Protein AF-A0A7T6XEC9-F1 (afdb_monomer)

Foldseek 3Di:
DDDDFQFAPCLVVLLVVLLVLLCVLAVDDPVVSVVLSVVRLSRVLRRVCVPDDNLVSNLSSLVVSLVVVVVCCCVVRDCVPPVPVVVVVVVLLVCLLVVNHDADDSHVDVSSNSSNVSSVSVVVVVVVVVVVVVVVVVVVPPDDDDD

pLDDT: mean 88.58, std 16.77, range [40.12, 98.12]

Organism: Penicillium digitatum (NCBI:txid36651)

Structure (mmCIF, N/CA/C/O backbone):
data_AF-A0A7T6XEC9-F1
#
_entry.id   AF-A0A7T6XEC9-F1
#
loop_
_atom_site.group_PDB
_atom_site.id
_atom_site.type_symbol
_atom_site.label_atom_id
_atom_site.label_alt_id
_atom_site.label_comp_id
_atom_site.label_asym_id
_atom_site.label_entity_id
_atom_site.label_seq_id
_atom_site.pdbx_PDB_ins_code
_atom_site.Cartn_x
_atom_site.Cartn_y
_atom_site.Cartn_z
_atom_site.occupancy
_atom_site.B_iso_or_equiv
_atom_site.auth_seq_id
_atom_site.auth_comp_id
_atom_site.auth_asym_id
_atom_site.auth_atom_id
_atom_site.pdbx_PDB_model_num
ATOM 1 N N . MET A 1 1 ? -30.497 -12.499 5.098 1.00 53.25 1 MET A N 1
ATOM 2 C CA . MET A 1 1 ? -30.251 -11.061 5.338 1.00 53.25 1 MET A CA 1
ATOM 3 C C . MET A 1 1 ? -28.774 -10.911 5.642 1.00 53.25 1 MET A C 1
ATOM 5 O O . MET A 1 1 ? -28.266 -11.748 6.379 1.00 53.25 1 MET A O 1
ATOM 9 N N . ALA A 1 2 ? -28.084 -9.954 5.021 1.00 72.12 2 ALA A N 1
ATOM 10 C CA . ALA A 1 2 ? -26.682 -9.697 5.342 1.00 72.12 2 ALA A CA 1
ATOM 11 C C . ALA A 1 2 ? -26.588 -9.138 6.769 1.00 72.12 2 ALA A C 1
ATOM 13 O O . ALA A 1 2 ? -27.457 -8.375 7.187 1.00 72.12 2 ALA A O 1
ATOM 14 N N . VAL A 1 3 ? -25.580 -9.571 7.522 1.00 84.19 3 VAL A N 1
ATOM 15 C CA . VAL A 1 3 ? -25.282 -9.020 8.849 1.00 84.19 3 VAL A CA 1
ATOM 16 C C . VAL A 1 3 ? -24.680 -7.630 8.650 1.00 84.19 3 VAL A C 1
ATOM 18 O O . VAL A 1 3 ? -23.844 -7.463 7.762 1.00 84.19 3 VAL A O 1
ATOM 21 N N . GLU A 1 4 ? -25.108 -6.642 9.440 1.00 87.12 4 GLU A N 1
ATOM 22 C CA . GLU A 1 4 ? -24.496 -5.310 9.396 1.00 87.12 4 GLU A CA 1
ATOM 23 C C . GLU A 1 4 ? -23.013 -5.400 9.784 1.00 87.12 4 GLU A C 1
ATOM 25 O O . GLU A 1 4 ? -22.680 -6.034 10.793 1.00 87.12 4 GLU A O 1
ATOM 30 N N . PRO A 1 5 ? -22.107 -4.801 8.994 1.00 86.75 5 PRO A N 1
ATOM 31 C CA . PRO A 1 5 ? -20.691 -4.865 9.289 1.00 86.75 5 PRO A CA 1
ATOM 32 C C . PRO A 1 5 ? -20.374 -4.033 10.532 1.00 86.75 5 PRO A C 1
ATOM 34 O O . PRO A 1 5 ? -20.793 -2.884 10.669 1.00 86.75 5 PRO A O 1
ATOM 37 N N . ILE A 1 6 ? -19.584 -4.611 11.432 1.00 93.38 6 ILE A N 1
ATOM 38 C CA . ILE A 1 6 ? -18.972 -3.859 12.524 1.00 93.38 6 ILE A CA 1
ATOM 39 C C . ILE A 1 6 ? -17.816 -3.063 11.917 1.00 93.38 6 ILE A C 1
ATOM 41 O O . ILE A 1 6 ? -16.956 -3.640 11.256 1.00 93.38 6 ILE A O 1
ATOM 45 N N . ILE A 1 7 ? -17.797 -1.749 12.139 1.00 95.69 7 ILE A N 1
ATOM 46 C CA . ILE A 1 7 ? -16.760 -0.850 11.620 1.00 95.69 7 ILE A CA 1
ATOM 47 C C . ILE A 1 7 ? -15.844 -0.420 12.760 1.00 95.69 7 ILE A C 1
ATOM 49 O O . ILE A 1 7 ? -16.317 -0.007 13.822 1.00 95.69 7 ILE A O 1
ATOM 53 N N . ASN A 1 8 ? -14.531 -0.480 12.535 1.00 97.31 8 ASN A N 1
ATOM 54 C CA . ASN A 1 8 ? -13.555 0.028 13.494 1.00 97.31 8 ASN A CA 1
ATOM 55 C C . ASN A 1 8 ? -13.799 1.528 13.796 1.00 97.31 8 ASN A C 1
ATOM 57 O O . ASN A 1 8 ? -13.849 2.338 12.864 1.00 97.31 8 ASN A O 1
ATOM 61 N N . PRO A 1 9 ? -13.887 1.947 15.074 1.00 96.81 9 PRO A N 1
ATOM 62 C CA . PRO A 1 9 ? -14.171 3.338 15.443 1.00 96.81 9 PRO A CA 1
ATOM 63 C C . PRO A 1 9 ? -13.096 4.345 14.998 1.00 96.81 9 PRO A C 1
ATOM 65 O O . PRO A 1 9 ? -13.353 5.549 14.979 1.00 96.81 9 PRO A O 1
ATOM 68 N N . ASN A 1 10 ? -11.895 3.885 14.633 1.00 97.44 10 ASN A N 1
ATOM 69 C CA . ASN A 1 10 ? -10.801 4.742 14.165 1.00 97.44 10 ASN A CA 1
ATOM 70 C C . ASN A 1 10 ? -10.800 4.978 12.646 1.00 97.44 10 ASN A C 1
ATOM 72 O O . ASN A 1 10 ? -9.940 5.705 12.147 1.00 97.44 10 ASN A O 1
ATOM 76 N N . TYR A 1 11 ? -11.776 4.421 11.925 1.00 96.75 11 TYR A N 1
ATOM 77 C CA . TYR A 1 11 ? -11.927 4.513 10.471 1.00 96.75 11 TYR A CA 1
ATOM 78 C C . TYR A 1 11 ? -11.669 5.923 9.904 1.00 96.75 11 TYR A C 1
ATOM 80 O O . TYR A 1 11 ? -10.770 6.098 9.085 1.00 96.75 11 TYR A O 1
ATOM 88 N N . LEU A 1 12 ? -12.389 6.949 10.378 1.00 97.19 12 LEU A N 1
ATOM 89 C CA . LEU A 1 12 ? -12.282 8.310 9.829 1.00 97.19 12 LEU A CA 1
ATOM 90 C C . LEU A 1 12 ? -10.877 8.912 9.991 1.00 97.19 12 LEU A C 1
ATOM 92 O O . LEU A 1 12 ? -10.403 9.638 9.115 1.00 97.19 12 LEU A O 1
ATOM 96 N N . ARG A 1 13 ? -10.196 8.603 11.104 1.00 97.56 13 ARG A N 1
ATOM 97 C CA . ARG A 1 13 ? -8.819 9.056 11.345 1.00 97.56 13 ARG A CA 1
ATOM 98 C C . ARG A 1 13 ? -7.845 8.374 10.394 1.00 97.56 13 ARG A C 1
ATOM 100 O O . ARG A 1 13 ? -6.985 9.051 9.833 1.00 97.56 13 ARG A O 1
ATOM 107 N N . VAL A 1 14 ? -8.008 7.068 10.192 1.00 97.50 14 VAL A N 1
ATOM 108 C CA . VAL A 1 14 ? -7.161 6.285 9.287 1.00 97.50 14 VAL A CA 1
ATOM 109 C C . VAL A 1 14 ? -7.352 6.708 7.833 1.00 97.50 14 VAL A C 1
ATOM 111 O O . VAL A 1 14 ? -6.361 6.931 7.139 1.00 97.50 14 VAL A O 1
ATOM 114 N N . LYS A 1 15 ? -8.602 6.927 7.405 1.00 97.31 15 LYS A N 1
ATOM 115 C CA . LYS A 1 15 ? -8.938 7.446 6.072 1.00 97.31 15 LYS A CA 1
ATOM 116 C C . LYS A 1 15 ? -8.245 8.772 5.795 1.00 97.31 15 LYS A C 1
ATOM 118 O O . LYS A 1 15 ? -7.486 8.892 4.843 1.00 97.31 15 LYS A O 1
ATOM 123 N N . SER A 1 16 ? -8.429 9.751 6.683 1.00 97.19 16 SER A N 1
ATOM 124 C CA . SER A 1 16 ? -7.840 11.081 6.505 1.00 97.19 16 SER A CA 1
ATOM 125 C C . SER A 1 16 ? -6.312 11.034 6.388 1.00 97.19 16 SER A C 1
ATOM 127 O O . SER A 1 16 ? -5.742 11.713 5.531 1.00 97.19 16 SER A O 1
ATOM 129 N N . LYS A 1 17 ? -5.643 10.221 7.217 1.00 96.38 17 LYS A N 1
ATOM 130 C CA . LYS A 1 17 ? -4.183 10.054 7.192 1.00 96.38 17 LYS A CA 1
ATOM 131 C C . LYS A 1 17 ? -3.699 9.352 5.919 1.00 96.38 17 LYS A C 1
ATOM 133 O O . LYS A 1 17 ? -2.735 9.829 5.322 1.00 96.38 17 LYS A O 1
ATOM 138 N N . GLY A 1 18 ? -4.356 8.259 5.526 1.00 95.31 18 GLY A N 1
ATOM 139 C CA . GLY A 1 18 ? -4.003 7.458 4.351 1.00 95.31 18 GLY A CA 1
ATOM 140 C C . GLY A 1 18 ? -4.178 8.240 3.050 1.00 95.31 18 GLY A C 1
ATOM 141 O O . GLY A 1 18 ? -3.214 8.400 2.304 1.00 95.31 18 GLY A O 1
ATOM 142 N N . ASP A 1 19 ? -5.359 8.831 2.841 1.00 96.06 19 ASP A N 1
ATOM 143 C CA . ASP A 1 19 ? -5.670 9.638 1.652 1.00 96.06 19 ASP A CA 1
ATOM 144 C C . ASP A 1 19 ? -4.674 10.800 1.518 1.00 96.06 19 ASP A C 1
ATOM 146 O O . ASP A 1 19 ? -4.073 11.012 0.465 1.00 96.06 19 ASP A O 1
ATOM 150 N N . SER A 1 20 ? -4.414 11.512 2.622 1.00 96.38 20 SER A N 1
ATOM 151 C CA . SER A 1 20 ? -3.461 12.629 2.633 1.00 96.38 20 SER A CA 1
ATOM 152 C C . SER A 1 20 ? -2.035 12.204 2.285 1.00 96.38 20 SER A C 1
ATOM 154 O O . SER A 1 20 ? -1.276 13.005 1.738 1.00 96.38 20 SER A O 1
ATOM 156 N N . LEU A 1 21 ? -1.627 10.988 2.657 1.00 96.25 21 LEU A N 1
ATOM 157 C CA . LEU A 1 21 ? -0.297 10.471 2.353 1.00 96.25 21 LEU A CA 1
ATOM 158 C C . LEU A 1 21 ? -0.173 10.129 0.866 1.00 96.25 21 LEU A C 1
ATOM 160 O O . LEU A 1 21 ? 0.807 10.535 0.243 1.00 96.25 21 LEU A O 1
ATOM 164 N N . VAL A 1 22 ? -1.168 9.438 0.307 1.00 96.12 22 VAL A N 1
ATOM 165 C CA . VAL A 1 22 ? -1.200 9.058 -1.113 1.00 96.12 22 VAL A CA 1
ATOM 166 C C . VAL A 1 22 ? -1.215 10.294 -2.006 1.00 96.12 22 VAL A C 1
ATOM 168 O O . VAL A 1 22 ? -0.377 10.410 -2.896 1.00 96.12 22 VAL A O 1
ATOM 171 N N . VAL A 1 23 ? -2.090 11.263 -1.719 1.00 96.25 23 VAL A N 1
ATOM 172 C CA . VAL A 1 23 ? -2.193 12.512 -2.494 1.00 96.25 23 VAL A CA 1
ATOM 173 C C . VAL A 1 23 ? -0.860 13.262 -2.524 1.00 96.25 23 VAL A C 1
ATOM 175 O O . VAL A 1 23 ? -0.438 13.733 -3.578 1.00 96.25 23 VAL A O 1
ATOM 178 N N . LYS A 1 24 ? -0.153 13.326 -1.388 1.00 96.56 24 LYS A N 1
ATOM 179 C CA . LYS A 1 24 ? 1.175 13.956 -1.311 1.00 96.56 24 LYS A CA 1
ATOM 180 C C . LYS A 1 24 ? 2.236 13.188 -2.090 1.00 96.56 24 LYS A C 1
ATOM 182 O O . LYS A 1 24 ? 3.052 13.818 -2.755 1.00 96.56 24 LYS A O 1
ATOM 187 N N . ALA A 1 25 ? 2.238 11.859 -1.993 1.00 95.69 25 ALA A N 1
ATOM 188 C CA . ALA A 1 25 ? 3.222 11.025 -2.674 1.00 95.69 25 ALA A CA 1
ATOM 189 C C . ALA A 1 25 ? 3.073 11.123 -4.198 1.00 95.69 25 ALA A C 1
ATOM 191 O O . ALA A 1 25 ? 4.046 11.398 -4.895 1.00 95.69 25 ALA A O 1
ATOM 192 N N . LEU A 1 26 ? 1.842 10.993 -4.696 1.00 94.50 26 LEU A N 1
ATOM 193 C CA . LEU A 1 26 ? 1.533 11.042 -6.125 1.00 94.50 26 LEU A CA 1
ATOM 194 C C . LEU A 1 26 ? 1.510 12.461 -6.707 1.00 94.50 26 LEU A C 1
ATOM 196 O O . LEU A 1 26 ? 1.384 12.605 -7.918 1.00 94.50 26 LEU A O 1
ATOM 200 N N . GLN A 1 27 ? 1.615 13.502 -5.870 1.00 95.56 27 GLN A N 1
ATOM 201 C CA . GLN A 1 27 ? 1.404 14.899 -6.277 1.00 95.56 27 GLN A CA 1
ATOM 202 C C . GLN A 1 27 ? 0.072 15.070 -7.030 1.00 95.56 27 GLN A C 1
ATOM 204 O O . GLN A 1 27 ? -0.012 15.769 -8.039 1.00 95.56 27 GLN A O 1
ATOM 209 N N . ALA A 1 28 ? -0.956 14.374 -6.542 1.00 93.00 28 ALA A N 1
ATOM 210 C CA . ALA A 1 28 ? -2.251 14.294 -7.192 1.00 93.00 28 ALA A CA 1
ATOM 211 C C . ALA A 1 28 ? -2.971 15.648 -7.176 1.00 93.00 28 ALA A C 1
ATOM 213 O O . ALA A 1 28 ? -2.898 16.392 -6.196 1.00 93.00 28 ALA A O 1
ATOM 214 N N . ASP A 1 29 ? -3.701 15.935 -8.253 1.00 95.50 29 ASP A N 1
ATOM 215 C CA . ASP A 1 29 ? -4.613 17.072 -8.291 1.00 95.50 29 ASP A CA 1
ATOM 216 C C . ASP A 1 29 ? -5.881 16.814 -7.456 1.00 95.50 29 ASP A C 1
ATOM 218 O O . ASP A 1 29 ? -6.167 15.693 -7.020 1.00 95.50 29 ASP A O 1
ATOM 222 N N . ASP A 1 30 ? -6.664 17.873 -7.237 1.00 95.12 30 ASP A N 1
ATOM 223 C CA . ASP A 1 30 ? -7.889 17.806 -6.435 1.00 95.12 30 ASP A CA 1
ATOM 224 C C . ASP A 1 30 ? -8.921 16.822 -7.016 1.00 95.12 30 ASP A C 1
ATOM 226 O O . ASP A 1 30 ? -9.697 16.218 -6.272 1.00 95.12 30 ASP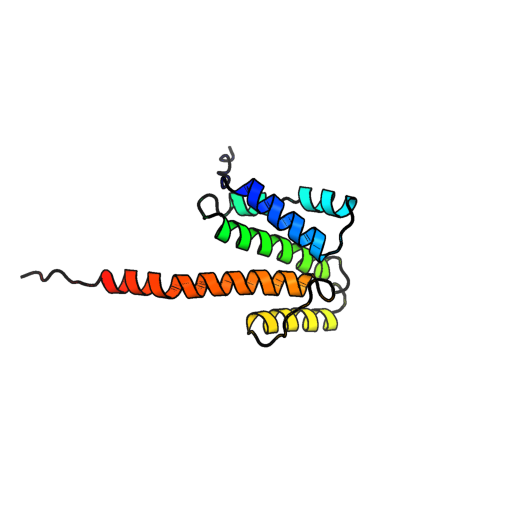 A O 1
ATOM 230 N N . GLN A 1 31 ? -8.936 16.632 -8.341 1.00 96.06 31 GLN A N 1
ATOM 231 C CA . GLN A 1 31 ? -9.884 15.738 -9.001 1.00 96.06 31 GLN A CA 1
ATOM 232 C C . GLN A 1 31 ? -9.533 14.269 -8.748 1.00 96.06 31 GLN A C 1
ATOM 234 O O . GLN A 1 31 ? -10.419 13.466 -8.442 1.00 96.06 31 GLN A O 1
ATOM 239 N N . TYR A 1 32 ? -8.258 13.909 -8.868 1.00 94.25 32 TYR A N 1
ATOM 240 C CA . TYR A 1 32 ? -7.760 12.580 -8.547 1.00 94.25 32 TYR A CA 1
ATOM 241 C C . TYR A 1 32 ? -7.911 12.300 -7.053 1.00 94.25 32 TYR A C 1
ATOM 243 O O . TYR A 1 32 ? -8.413 11.241 -6.684 1.00 94.25 32 TYR A O 1
ATOM 251 N N . ALA A 1 33 ? -7.556 13.261 -6.195 1.00 94.06 33 ALA A N 1
ATOM 252 C CA . ALA A 1 33 ? -7.703 13.134 -4.748 1.00 94.06 33 ALA A CA 1
ATOM 253 C C . ALA A 1 33 ? -9.155 12.837 -4.340 1.00 94.06 33 ALA A C 1
ATOM 255 O O . ALA A 1 33 ? -9.392 11.951 -3.518 1.00 94.06 33 ALA A O 1
ATOM 256 N N . ALA A 1 34 ? -10.127 13.527 -4.947 1.00 95.00 34 ALA A N 1
ATOM 257 C CA . ALA A 1 34 ? -11.545 13.281 -4.701 1.00 95.00 34 ALA A CA 1
ATOM 258 C C . ALA A 1 34 ? -11.957 11.857 -5.101 1.00 95.00 34 ALA A C 1
ATOM 260 O O . ALA A 1 34 ? -12.528 11.141 -4.282 1.00 95.00 34 ALA A O 1
ATOM 261 N N . LYS A 1 35 ? -11.603 11.418 -6.317 1.00 94.44 35 LYS A N 1
ATOM 262 C CA . LYS A 1 35 ? -11.913 10.061 -6.801 1.00 94.44 35 LYS A CA 1
ATOM 263 C C . LYS A 1 35 ? -11.259 8.976 -5.954 1.00 94.44 35 LYS A C 1
ATOM 265 O O . LYS A 1 35 ? -11.910 8.002 -5.600 1.00 94.44 35 LYS A O 1
ATOM 270 N N . PHE A 1 36 ? -9.987 9.148 -5.603 1.00 93.81 36 PHE A N 1
ATOM 271 C CA . PHE A 1 36 ? -9.269 8.201 -4.755 1.00 93.81 36 PHE A CA 1
ATOM 272 C C . PHE A 1 36 ? -9.947 8.060 -3.385 1.00 93.81 36 PHE A C 1
ATOM 274 O O . PHE A 1 36 ? -10.149 6.953 -2.890 1.00 93.81 36 PHE A O 1
ATOM 281 N N . SER A 1 37 ? -10.379 9.182 -2.801 1.00 94.31 37 SER A N 1
ATOM 282 C CA . SER A 1 37 ? -11.058 9.207 -1.504 1.00 94.31 37 SER A CA 1
ATOM 283 C C . SER A 1 37 ? -12.424 8.500 -1.505 1.00 94.31 37 SER A C 1
ATOM 285 O O . SER A 1 37 ? -12.886 8.091 -0.436 1.00 94.31 37 SER A O 1
ATOM 287 N N . GLU A 1 38 ? -13.068 8.343 -2.669 1.00 95.56 38 GLU A N 1
ATOM 288 C CA . GLU A 1 38 ? -14.327 7.598 -2.834 1.00 95.56 38 GLU A CA 1
ATOM 289 C C . GLU A 1 38 ? -14.135 6.075 -2.818 1.00 95.56 38 GLU A C 1
ATOM 291 O O . GLU A 1 38 ? -15.063 5.360 -2.445 1.00 95.56 38 GLU A O 1
ATOM 296 N N . ILE A 1 39 ? -12.947 5.571 -3.179 1.00 94.56 39 ILE A N 1
ATOM 297 C CA . ILE A 1 39 ? -12.650 4.127 -3.171 1.00 94.56 39 ILE A CA 1
ATOM 298 C C . ILE A 1 39 ? -12.667 3.577 -1.738 1.00 94.56 39 ILE A C 1
ATOM 300 O O . ILE A 1 39 ? -13.121 2.464 -1.482 1.00 94.56 39 ILE A O 1
ATOM 304 N N . ASP A 1 40 ? -12.203 4.398 -0.797 1.00 95.69 40 ASP A N 1
ATOM 305 C CA . ASP A 1 40 ? -12.324 4.189 0.641 1.00 95.69 40 ASP A CA 1
ATOM 306 C C . ASP A 1 40 ? -11.768 2.849 1.167 1.00 95.69 40 ASP A C 1
ATOM 308 O O . ASP A 1 40 ? -12.419 2.078 1.885 1.00 95.69 40 ASP A O 1
ATOM 312 N N . PHE A 1 41 ? -10.492 2.591 0.875 1.00 95.88 41 PHE A N 1
ATOM 313 C CA . PHE A 1 41 ? -9.767 1.431 1.403 1.00 95.88 41 PHE A CA 1
ATOM 314 C C . PHE A 1 41 ? -9.665 1.415 2.938 1.00 95.88 41 PHE A C 1
ATOM 316 O O . PHE A 1 41 ? -9.520 0.352 3.552 1.00 95.88 41 PHE A O 1
ATOM 323 N N . ALA A 1 42 ? -9.794 2.574 3.589 1.00 96.31 42 ALA A N 1
ATOM 324 C CA . ALA A 1 42 ? -9.878 2.659 5.041 1.00 96.31 42 ALA A CA 1
ATOM 325 C C . ALA A 1 42 ? -11.172 2.026 5.578 1.00 96.31 42 ALA A C 1
ATOM 327 O O . ALA A 1 42 ? -11.131 1.355 6.611 1.00 96.31 42 ALA A O 1
ATOM 328 N N . CYS A 1 43 ? -12.301 2.186 4.881 1.00 96.44 43 CYS A N 1
ATOM 329 C CA . CYS A 1 43 ? -13.555 1.519 5.231 1.00 96.44 43 CYS A CA 1
ATOM 330 C C . CYS A 1 43 ? -13.432 -0.003 5.075 1.00 96.44 43 CYS A C 1
ATOM 332 O O . CYS A 1 43 ? -13.785 -0.746 5.995 1.00 96.44 43 CYS A O 1
ATOM 334 N N . LEU A 1 44 ? -12.837 -0.473 3.970 1.00 95.81 44 LEU A N 1
ATOM 335 C CA . LEU A 1 44 ? -12.556 -1.899 3.762 1.00 95.81 44 LEU A CA 1
ATOM 336 C C . LEU A 1 44 ? -11.702 -2.480 4.900 1.00 95.81 44 LEU A C 1
ATOM 338 O O . LEU A 1 44 ? -12.061 -3.493 5.502 1.00 95.81 44 LEU A O 1
ATOM 342 N N . SER A 1 45 ? -10.620 -1.786 5.257 1.00 96.94 45 SER A N 1
ATOM 343 C CA . SER A 1 45 ? -9.744 -2.162 6.374 1.00 96.94 45 SER A CA 1
ATOM 344 C C . SER A 1 45 ? -10.500 -2.225 7.702 1.00 96.94 45 SER A C 1
ATOM 346 O O . SER A 1 45 ? -10.317 -3.153 8.491 1.00 96.94 45 SER A O 1
ATOM 348 N N . ALA A 1 46 ? -11.373 -1.246 7.950 1.00 97.31 46 ALA A N 1
ATOM 349 C CA . ALA A 1 46 ? -12.146 -1.139 9.181 1.00 97.31 46 ALA A CA 1
ATOM 350 C C . ALA A 1 46 ? -13.201 -2.244 9.320 1.00 97.31 46 ALA A C 1
ATOM 352 O O . ALA A 1 46 ? -13.518 -2.619 10.448 1.00 97.31 46 ALA A O 1
ATOM 353 N N . MET A 1 47 ? -13.712 -2.774 8.202 1.00 96.00 47 MET A N 1
ATOM 354 C CA . MET A 1 47 ? -14.583 -3.954 8.176 1.00 96.00 47 MET A CA 1
ATOM 355 C C . MET A 1 47 ? -13.815 -5.255 8.426 1.00 96.00 47 MET A C 1
ATOM 357 O O . MET A 1 47 ? -14.328 -6.148 9.096 1.00 96.00 47 MET A O 1
ATOM 361 N N . TRP A 1 48 ? -12.599 -5.387 7.890 1.00 94.88 48 TRP 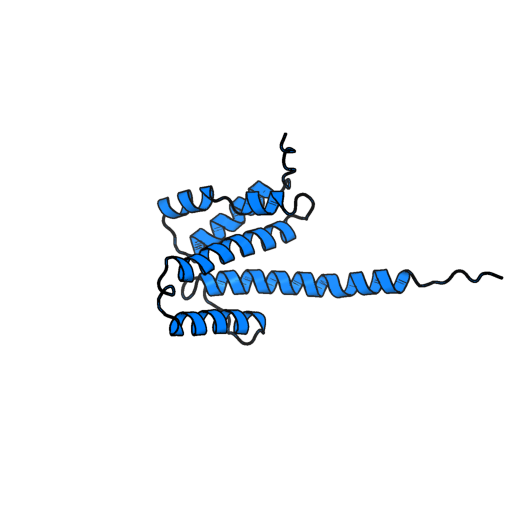A N 1
ATOM 362 C CA . TRP A 1 48 ? -11.783 -6.597 8.057 1.00 94.88 48 TRP A CA 1
ATOM 363 C C . TRP A 1 48 ? -11.189 -6.725 9.459 1.00 94.88 48 TRP A C 1
ATOM 365 O O . TRP A 1 48 ? -11.101 -7.828 9.997 1.00 94.88 48 TRP A O 1
ATOM 375 N N . AL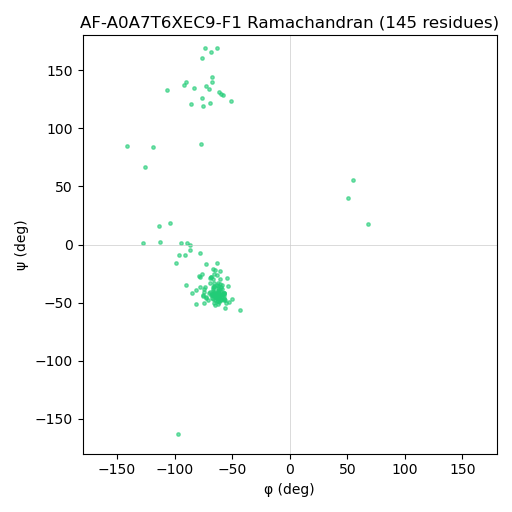A A 1 49 ? -10.801 -5.601 10.060 1.00 94.69 49 ALA A N 1
ATOM 376 C CA . ALA A 1 49 ? -10.189 -5.549 11.381 1.00 94.69 49 ALA A CA 1
ATOM 377 C C . ALA A 1 49 ? -10.961 -4.595 12.318 1.00 94.69 49 ALA A C 1
ATOM 379 O O . ALA A 1 49 ? -10.437 -3.561 12.745 1.00 94.69 49 ALA A O 1
ATOM 380 N N . PRO A 1 50 ? -12.212 -4.931 12.688 1.00 95.56 50 PRO A N 1
ATOM 381 C CA . PRO A 1 50 ? -13.080 -4.027 13.445 1.00 95.56 50 PRO A CA 1
ATOM 382 C C . PRO A 1 50 ? -12.588 -3.744 14.870 1.00 95.56 50 PRO A C 1
ATOM 384 O O . PRO A 1 50 ? -12.972 -2.741 15.467 1.00 95.56 50 PRO A O 1
ATOM 387 N N . SER A 1 51 ? -11.745 -4.619 15.426 1.00 94.38 51 SER A N 1
ATOM 388 C CA . SER A 1 51 ? -11.302 -4.571 16.822 1.00 94.38 51 SER A CA 1
ATOM 389 C C . SER A 1 51 ? -9.817 -4.248 17.014 1.00 94.38 51 SER A C 1
ATOM 391 O O . SER A 1 51 ? -9.349 -4.285 18.151 1.00 94.38 51 SER A O 1
ATOM 393 N N . CYS A 1 52 ? -9.051 -4.001 15.946 1.00 94.44 52 CYS A N 1
ATOM 394 C CA . CYS A 1 52 ? -7.639 -3.642 16.087 1.00 94.44 52 CYS A CA 1
ATOM 395 C C . CYS A 1 52 ? -7.470 -2.182 16.538 1.00 94.44 52 CYS A C 1
ATOM 397 O O . CYS A 1 52 ? -8.384 -1.360 16.418 1.00 94.44 52 CYS A O 1
ATOM 399 N N . ASP A 1 53 ? -6.294 -1.859 17.073 1.00 95.50 53 ASP A N 1
ATOM 400 C CA . ASP A 1 53 ? -5.946 -0.477 17.387 1.00 95.50 53 ASP A CA 1
ATOM 401 C C . ASP A 1 53 ? -5.757 0.375 16.117 1.00 95.50 53 ASP A C 1
ATOM 403 O O . ASP A 1 53 ? -5.652 -0.131 14.997 1.00 95.50 53 ASP A O 1
ATOM 407 N N . GLU A 1 54 ? -5.737 1.697 16.298 1.00 95.88 54 GLU A N 1
ATOM 408 C CA . GLU A 1 54 ? -5.605 2.659 15.198 1.00 95.88 54 GLU A CA 1
ATOM 409 C C . GLU A 1 54 ? -4.317 2.457 14.385 1.00 95.88 54 GLU A C 1
ATOM 411 O O . GLU A 1 54 ? -4.325 2.651 13.170 1.00 95.88 54 GLU A O 1
ATOM 416 N N . ASP A 1 55 ? -3.216 2.056 15.025 1.00 95.31 55 ASP A N 1
ATOM 417 C CA . ASP A 1 55 ? -1.915 1.958 14.369 1.00 95.31 55 ASP A CA 1
ATOM 418 C C . ASP A 1 55 ? -1.850 0.726 13.460 1.00 95.31 55 ASP A C 1
ATOM 420 O O . ASP A 1 55 ? -1.426 0.836 12.306 1.00 95.31 55 ASP A O 1
ATOM 424 N N . ALA A 1 56 ? -2.350 -0.415 13.941 1.00 95.50 56 ALA A N 1
ATOM 425 C CA . ALA A 1 56 ? -2.528 -1.628 13.151 1.00 95.50 56 ALA A CA 1
ATOM 426 C C . ALA A 1 56 ? -3.515 -1.413 11.993 1.00 95.50 56 ALA A C 1
ATOM 428 O O . ALA A 1 56 ? -3.247 -1.844 10.869 1.00 95.50 56 ALA A O 1
ATOM 429 N N . LEU A 1 57 ? -4.623 -0.701 12.238 1.00 97.50 57 LEU A N 1
ATOM 430 C CA . LEU A 1 57 ? -5.578 -0.345 11.188 1.00 97.50 57 LEU A CA 1
ATOM 431 C C . LEU A 1 57 ? -4.930 0.535 10.112 1.00 97.50 57 LEU A C 1
ATOM 433 O O . LEU A 1 57 ? -5.147 0.305 8.924 1.00 97.50 57 LEU A O 1
ATOM 437 N N . GLN A 1 58 ? -4.108 1.509 10.513 1.00 97.88 58 GLN A N 1
ATOM 438 C CA . GLN A 1 58 ? -3.387 2.367 9.574 1.00 97.88 58 GLN A CA 1
ATOM 439 C C . GLN A 1 58 ? -2.414 1.567 8.705 1.00 97.88 58 GLN A C 1
ATOM 441 O O . GLN A 1 58 ? -2.321 1.842 7.517 1.00 97.88 58 GLN A O 1
ATOM 446 N N . ILE A 1 59 ? -1.694 0.587 9.265 1.00 97.44 59 ILE A N 1
ATOM 447 C CA . ILE A 1 59 ? -0.785 -0.268 8.481 1.00 97.44 59 ILE A CA 1
ATOM 448 C C . ILE A 1 59 ? -1.565 -1.040 7.412 1.00 97.44 59 ILE A C 1
ATOM 450 O O . ILE A 1 59 ? -1.140 -1.065 6.260 1.00 97.44 59 ILE A O 1
ATOM 454 N N . LEU A 1 60 ? -2.712 -1.629 7.771 1.00 97.12 60 LEU A N 1
ATOM 455 C CA . LEU A 1 60 ? -3.552 -2.362 6.820 1.00 97.12 60 LEU A CA 1
ATOM 456 C C . LEU A 1 60 ? -4.099 -1.448 5.713 1.00 97.12 60 LEU A C 1
ATOM 458 O O . LEU A 1 60 ? -4.026 -1.805 4.540 1.00 97.12 60 LEU A O 1
ATOM 462 N N . ALA A 1 61 ? -4.595 -0.264 6.075 1.00 97.56 61 ALA A N 1
ATOM 463 C CA . ALA A 1 61 ? -5.125 0.697 5.112 1.00 97.56 61 ALA A CA 1
ATOM 464 C C . ALA A 1 61 ? -4.039 1.248 4.177 1.00 97.56 61 ALA A C 1
ATOM 466 O O . ALA A 1 61 ? -4.255 1.317 2.971 1.00 97.56 61 ALA A O 1
ATOM 467 N N . ASP A 1 62 ? -2.859 1.592 4.707 1.00 97.56 62 ASP A N 1
ATOM 468 C CA . ASP A 1 62 ? -1.719 2.048 3.902 1.00 97.56 62 ASP A CA 1
ATOM 469 C C . ASP A 1 62 ? -1.247 0.945 2.939 1.00 97.56 62 ASP A C 1
ATOM 471 O O . ASP A 1 62 ? -0.895 1.236 1.796 1.00 97.56 62 ASP A O 1
ATOM 475 N N . TRP A 1 63 ? -1.269 -0.319 3.379 1.00 97.44 63 TRP A N 1
ATOM 476 C CA . TRP A 1 63 ? -0.916 -1.460 2.535 1.00 97.44 63 TRP A CA 1
ATOM 477 C C . TRP A 1 63 ? -1.938 -1.679 1.419 1.00 97.44 63 TRP A C 1
ATOM 479 O O . TRP A 1 63 ? -1.529 -1.868 0.280 1.00 97.44 63 TRP A O 1
ATOM 489 N N . LEU A 1 64 ? -3.242 -1.599 1.710 1.00 97.50 64 LEU A N 1
ATOM 490 C CA . LEU A 1 64 ? -4.289 -1.701 0.687 1.00 97.50 64 LEU A CA 1
ATOM 491 C C . LEU A 1 64 ? -4.217 -0.546 -0.317 1.00 97.50 64 LEU A C 1
ATOM 493 O O . LEU A 1 64 ? -4.247 -0.795 -1.516 1.00 97.50 64 LEU A O 1
ATOM 497 N N . ASN A 1 65 ? -4.047 0.692 0.157 1.00 96.69 65 ASN A N 1
ATOM 498 C CA . ASN A 1 65 ? -3.828 1.850 -0.711 1.00 96.69 65 ASN A CA 1
ATOM 499 C C . ASN A 1 65 ? -2.667 1.603 -1.683 1.00 96.69 65 ASN A C 1
ATOM 501 O O . ASN A 1 65 ? -2.806 1.827 -2.881 1.00 96.69 65 ASN A O 1
ATOM 505 N N . TRP A 1 66 ? -1.524 1.140 -1.166 1.00 97.62 66 TRP A N 1
ATOM 506 C CA . TRP A 1 66 ? -0.368 0.833 -2.000 1.00 97.62 66 TRP A CA 1
ATOM 507 C C . TRP A 1 66 ? -0.635 -0.328 -2.958 1.00 97.62 66 TRP A C 1
ATOM 509 O O . TRP A 1 66 ? -0.286 -0.215 -4.125 1.00 97.62 66 TRP A O 1
ATOM 519 N N . LEU A 1 67 ? -1.261 -1.410 -2.485 1.00 97.25 67 LEU A N 1
ATOM 520 C CA . LEU A 1 67 ? -1.510 -2.616 -3.270 1.00 97.25 67 LEU A CA 1
ATOM 521 C C . LEU A 1 67 ? -2.275 -2.296 -4.551 1.00 97.25 67 LEU A C 1
ATOM 523 O O . LEU A 1 67 ? -1.828 -2.694 -5.615 1.00 97.25 67 LEU A O 1
ATOM 527 N N . PHE A 1 68 ? -3.382 -1.557 -4.456 1.00 95.25 68 PHE A N 1
ATOM 528 C CA . PHE A 1 68 ? -4.188 -1.234 -5.635 1.00 95.25 68 PHE A CA 1
ATOM 529 C C . PHE A 1 68 ? -3.473 -0.271 -6.585 1.00 95.25 68 PHE A C 1
ATOM 531 O O . PHE A 1 68 ? -3.480 -0.489 -7.787 1.00 95.25 68 PHE A O 1
ATOM 538 N N . LEU A 1 69 ? -2.779 0.745 -6.062 1.00 95.62 69 LEU A N 1
ATOM 539 C CA . LEU A 1 69 ? -1.979 1.641 -6.906 1.00 95.62 69 LEU A CA 1
ATOM 540 C C . LEU A 1 69 ? -0.827 0.911 -7.609 1.00 95.62 69 LEU A C 1
ATOM 542 O O . LEU A 1 69 ? -0.439 1.276 -8.715 1.00 95.62 69 LEU A O 1
ATOM 546 N N . PHE A 1 70 ? -0.246 -0.081 -6.936 1.00 97.25 70 PHE A N 1
ATOM 547 C CA . PHE A 1 70 ? 0.813 -0.914 -7.479 1.00 97.25 70 PHE A CA 1
ATOM 548 C C . PHE A 1 70 ? 0.276 -1.848 -8.562 1.00 97.25 70 PHE A C 1
ATOM 550 O O . PHE A 1 70 ? 0.858 -1.889 -9.640 1.00 97.25 70 PHE A O 1
ATOM 557 N N . ASP A 1 71 ? -0.833 -2.537 -8.289 1.00 96.94 71 ASP A N 1
ATOM 558 C CA . ASP A 1 71 ? -1.511 -3.476 -9.190 1.00 96.94 71 ASP A CA 1
ATOM 559 C C . ASP A 1 71 ? -2.016 -2.789 -10.469 1.00 96.94 71 ASP A C 1
ATOM 561 O O . ASP A 1 71 ? -1.797 -3.301 -11.565 1.00 96.94 71 ASP A O 1
ATOM 565 N N . ASP A 1 72 ? -2.536 -1.558 -10.360 1.00 95.44 72 ASP A N 1
ATOM 566 C CA . ASP A 1 72 ? -2.949 -0.734 -11.506 1.00 95.44 72 ASP A CA 1
ATOM 567 C C . ASP A 1 72 ? -1.819 -0.558 -12.538 1.00 95.44 72 ASP A C 1
ATOM 569 O O . ASP A 1 72 ? -2.092 -0.425 -13.731 1.00 95.44 72 ASP A O 1
ATOM 573 N N . GLN A 1 73 ? -0.542 -0.585 -12.123 1.00 96.38 73 GLN A N 1
ATOM 574 C CA . GLN A 1 73 ? 0.585 -0.509 -13.061 1.00 96.38 73 GLN A CA 1
ATOM 575 C C . GLN A 1 73 ? 0.669 -1.734 -13.981 1.00 96.38 73 GLN A C 1
ATOM 577 O O . GLN A 1 73 ? 1.099 -1.589 -15.129 1.00 96.38 73 GLN A O 1
ATOM 582 N N . PHE A 1 74 ? 0.271 -2.905 -13.478 1.00 96.44 74 PHE A N 1
ATOM 583 C CA . PHE A 1 74 ? 0.306 -4.196 -14.167 1.00 96.44 74 PHE A CA 1
ATOM 584 C C . PHE A 1 74 ? -0.990 -4.474 -14.928 1.00 96.44 74 PHE A C 1
ATOM 586 O O . PHE A 1 74 ? -0.936 -5.043 -16.012 1.00 96.44 74 PHE A O 1
ATOM 593 N N . ASP A 1 75 ? -2.143 -4.054 -14.412 1.00 94.06 75 ASP A N 1
ATOM 594 C CA . ASP A 1 75 ? -3.424 -4.337 -15.063 1.00 94.06 75 ASP A CA 1
ATOM 595 C C . ASP A 1 75 ? -3.722 -3.363 -16.211 1.00 94.06 75 ASP A C 1
ATOM 597 O O . ASP A 1 75 ? -4.003 -3.781 -17.341 1.00 94.06 75 ASP A O 1
ATOM 601 N N . ASP A 1 76 ? -3.626 -2.058 -15.946 1.00 93.44 76 ASP A N 1
ATOM 602 C CA . ASP A 1 76 ? -4.019 -0.994 -16.882 1.00 93.44 76 ASP A CA 1
ATOM 603 C C . ASP A 1 76 ? -2.921 0.054 -17.124 1.00 93.44 76 ASP A C 1
ATOM 605 O O . ASP A 1 76 ? -3.105 1.008 -17.886 1.00 93.44 76 ASP A O 1
ATOM 609 N N . GLY A 1 77 ? -1.762 -0.133 -16.499 1.00 93.69 77 GLY A N 1
ATOM 610 C CA . GLY A 1 77 ? -0.627 0.768 -16.572 1.00 93.69 77 GLY A CA 1
ATOM 611 C C . GLY A 1 77 ? 0.434 0.358 -17.587 1.00 93.69 77 GLY A C 1
ATOM 612 O O . GLY A 1 77 ? 0.225 -0.432 -18.507 1.00 93.69 77 GLY A O 1
ATOM 613 N N . HIS A 1 78 ? 1.613 0.950 -17.416 1.00 94.94 78 HIS A N 1
ATOM 614 C CA . HIS A 1 78 ? 2.732 0.808 -18.342 1.00 94.94 78 HIS A CA 1
ATOM 615 C C . HIS A 1 78 ? 3.411 -0.570 -18.294 1.00 94.94 78 HIS A C 1
ATOM 617 O O . HIS A 1 78 ? 4.129 -0.901 -19.233 1.00 94.94 78 HIS A O 1
ATOM 623 N N . LEU A 1 79 ? 3.183 -1.368 -17.243 1.00 96.69 79 LEU A N 1
ATOM 624 C CA . LEU A 1 79 ? 3.794 -2.693 -17.072 1.00 96.69 79 LEU A CA 1
ATOM 625 C C . LEU A 1 79 ? 2.951 -3.829 -17.661 1.00 96.69 79 LEU A C 1
ATOM 627 O O . LEU A 1 79 ? 3.440 -4.950 -17.773 1.00 96.69 79 LEU A O 1
ATOM 631 N N . LYS A 1 80 ? 1.712 -3.548 -18.076 1.00 95.69 80 LYS A N 1
ATOM 632 C CA . LYS A 1 80 ? 0.756 -4.537 -18.598 1.00 95.69 80 LYS A CA 1
ATOM 633 C C . LYS A 1 80 ? 1.317 -5.437 -19.693 1.00 95.69 80 LYS A C 1
ATOM 635 O O . LYS A 1 80 ? 1.156 -6.653 -19.649 1.00 95.69 80 LYS A O 1
ATOM 640 N N . ASP A 1 81 ? 1.987 -4.823 -20.662 1.00 96.62 81 ASP A N 1
ATOM 641 C CA . ASP A 1 81 ? 2.572 -5.504 -21.818 1.00 96.62 81 ASP A CA 1
ATOM 642 C C . ASP A 1 81 ? 4.115 -5.438 -21.802 1.00 96.62 81 ASP A C 1
ATOM 644 O O . ASP A 1 81 ? 4.760 -5.704 -22.819 1.00 96.62 81 ASP A O 1
ATOM 648 N N . ASP A 1 82 ? 4.715 -5.093 -20.654 1.00 97.38 82 ASP A N 1
ATOM 649 C CA . ASP A 1 82 ? 6.166 -4.995 -20.457 1.00 97.38 82 ASP A CA 1
ATOM 650 C C . ASP A 1 82 ? 6.652 -5.989 -19.385 1.00 97.38 82 ASP A C 1
ATOM 652 O O . ASP A 1 82 ? 6.819 -5.637 -18.214 1.00 97.38 82 ASP A O 1
ATOM 656 N N . PRO A 1 83 ? 6.909 -7.254 -19.765 1.00 95.69 83 PRO A N 1
ATOM 657 C CA . PRO A 1 83 ? 7.341 -8.275 -18.817 1.00 95.69 83 PRO A CA 1
ATOM 658 C C . PRO A 1 83 ? 8.727 -8.002 -18.216 1.00 95.69 83 PRO A C 1
ATOM 660 O O . PRO A 1 83 ? 9.001 -8.480 -17.118 1.00 95.69 83 PRO A O 1
ATOM 663 N N . ILE A 1 84 ? 9.597 -7.256 -18.909 1.00 97.88 84 ILE A N 1
ATOM 664 C CA . ILE A 1 84 ? 10.938 -6.928 -18.403 1.00 97.88 84 ILE A CA 1
ATOM 665 C C . ILE A 1 84 ? 10.813 -5.861 -17.316 1.00 97.88 84 ILE A C 1
ATOM 667 O O . ILE A 1 84 ? 11.305 -6.064 -16.208 1.00 97.88 84 ILE A O 1
ATOM 671 N N . GLY A 1 85 ? 10.088 -4.773 -17.592 1.00 97.56 85 GLY A N 1
ATOM 672 C CA . GLY A 1 85 ? 9.798 -3.750 -16.587 1.00 97.56 85 GLY A CA 1
ATOM 673 C C . GLY A 1 85 ? 9.045 -4.320 -15.381 1.00 97.56 85 GLY A C 1
ATOM 674 O O . GLY A 1 85 ? 9.351 -3.984 -14.238 1.00 97.56 85 GLY A O 1
ATOM 675 N N . ALA A 1 86 ? 8.108 -5.245 -15.610 1.00 96.81 86 ALA A N 1
ATOM 676 C CA . ALA A 1 86 ? 7.385 -5.928 -14.540 1.00 96.81 86 ALA A CA 1
ATOM 677 C C . ALA A 1 86 ? 8.323 -6.741 -13.628 1.00 96.81 86 ALA A C 1
ATOM 679 O O . ALA A 1 86 ? 8.197 -6.685 -12.402 1.00 96.81 86 ALA A O 1
ATOM 680 N N . GLU A 1 87 ? 9.282 -7.478 -14.199 1.00 97.81 87 GLU A N 1
ATOM 681 C CA . GLU A 1 87 ? 10.287 -8.221 -13.429 1.00 97.81 87 GLU A CA 1
ATOM 682 C C . GLU A 1 87 ? 11.185 -7.285 -12.606 1.00 97.81 87 GLU A C 1
ATOM 684 O O . GLU A 1 87 ? 11.463 -7.568 -11.434 1.00 97.81 87 GLU A O 1
ATOM 689 N N . GLU A 1 88 ? 11.612 -6.160 -13.183 1.00 97.31 88 GLU A N 1
ATOM 690 C CA . GLU A 1 88 ? 12.412 -5.143 -12.491 1.00 97.31 88 GLU A CA 1
ATOM 691 C C . GLU A 1 88 ? 11.649 -4.538 -11.303 1.00 97.31 88 GLU A C 1
ATOM 693 O O . GLU A 1 88 ? 12.187 -4.451 -10.192 1.00 97.31 88 GLU A O 1
ATOM 698 N N . GLU A 1 89 ? 10.376 -4.194 -11.501 1.00 97.19 89 GLU A N 1
ATOM 699 C CA . GLU A 1 89 ? 9.529 -3.591 -10.472 1.00 97.19 89 GLU A CA 1
ATOM 700 C C . GLU A 1 89 ? 9.257 -4.568 -9.314 1.00 97.19 89 GLU A C 1
ATOM 702 O O . GLU A 1 89 ? 9.381 -4.208 -8.139 1.00 97.19 89 GLU A O 1
ATOM 707 N N . ILE A 1 90 ? 8.985 -5.842 -9.613 1.00 97.62 90 ILE A N 1
ATOM 708 C CA . ILE A 1 90 ? 8.830 -6.889 -8.591 1.00 97.62 90 ILE A CA 1
ATOM 709 C C . ILE A 1 90 ? 10.153 -7.151 -7.860 1.00 97.62 90 ILE A C 1
ATOM 711 O O . ILE A 1 90 ? 10.169 -7.288 -6.632 1.00 97.62 90 ILE A O 1
ATOM 715 N N . SER A 1 91 ? 11.279 -7.174 -8.575 1.00 97.81 91 SER A N 1
ATOM 716 C CA . SER A 1 91 ? 12.607 -7.350 -7.974 1.00 97.81 91 SER A CA 1
ATOM 717 C C . SER A 1 91 ? 12.938 -6.229 -6.988 1.00 97.81 91 SER A C 1
ATOM 719 O O . SER A 1 91 ? 13.478 -6.493 -5.909 1.00 97.81 91 SER A O 1
ATOM 721 N N . LYS A 1 92 ? 12.553 -4.986 -7.305 1.00 97.00 92 LYS A N 1
ATOM 722 C CA . LYS A 1 92 ? 12.656 -3.836 -6.396 1.00 97.00 92 LYS A CA 1
ATOM 723 C C . LYS A 1 92 ? 11.835 -4.046 -5.123 1.00 97.00 92 LYS A C 1
ATOM 725 O O . LYS A 1 92 ? 12.365 -3.866 -4.026 1.00 97.00 92 LYS A O 1
ATOM 730 N N . VAL A 1 93 ? 10.574 -4.470 -5.242 1.00 97.19 93 VAL A N 1
ATOM 731 C CA . VAL A 1 93 ? 9.701 -4.768 -4.088 1.00 97.19 93 VAL A CA 1
ATOM 732 C C . VAL A 1 93 ? 10.333 -5.833 -3.185 1.00 97.19 93 VAL A C 1
ATOM 734 O O . VAL A 1 93 ? 10.452 -5.629 -1.975 1.00 97.19 93 VAL A O 1
ATOM 737 N N . VAL A 1 94 ? 10.833 -6.928 -3.763 1.00 97.88 94 VAL A N 1
ATOM 738 C CA . VAL A 1 94 ? 11.527 -7.992 -3.017 1.00 97.88 94 VAL A CA 1
ATOM 739 C C . VAL A 1 94 ? 12.802 -7.471 -2.341 1.00 97.88 94 VAL A C 1
ATOM 741 O O . VAL A 1 94 ? 13.080 -7.813 -1.191 1.00 97.88 94 VAL A O 1
ATOM 744 N N . ALA A 1 95 ? 13.574 -6.612 -3.007 1.00 97.44 95 ALA A N 1
ATOM 745 C CA . ALA A 1 95 ? 14.768 -6.002 -2.425 1.00 97.44 95 ALA A CA 1
ATOM 746 C C . ALA A 1 95 ? 14.439 -5.064 -1.249 1.00 97.44 95 ALA A C 1
ATOM 748 O O . ALA A 1 95 ? 15.182 -5.040 -0.265 1.00 97.44 95 ALA A O 1
ATOM 749 N N . ILE A 1 96 ? 13.327 -4.320 -1.312 1.00 96.06 96 ILE A N 1
ATOM 750 C CA . ILE A 1 96 ? 12.830 -3.518 -0.183 1.00 96.06 96 ILE A CA 1
ATOM 751 C C . ILE A 1 96 ? 12.470 -4.436 0.989 1.00 96.06 96 ILE A C 1
ATOM 753 O O . ILE A 1 96 ? 12.898 -4.166 2.111 1.00 96.06 96 ILE A O 1
ATOM 757 N N . MET A 1 97 ? 11.756 -5.539 0.734 1.00 95.38 97 MET A N 1
ATOM 758 C CA . MET A 1 97 ? 11.374 -6.503 1.776 1.00 95.38 97 MET A CA 1
ATOM 759 C C . MET A 1 97 ? 12.580 -7.138 2.476 1.00 95.38 97 MET A C 1
ATOM 761 O O . MET A 1 97 ? 12.529 -7.418 3.669 1.00 95.38 97 MET A O 1
ATOM 765 N N . ASN A 1 98 ? 13.673 -7.348 1.741 1.00 95.44 98 ASN A N 1
ATOM 766 C CA . ASN A 1 98 ? 14.915 -7.915 2.267 1.00 95.44 98 ASN A CA 1
ATOM 767 C C . ASN A 1 98 ? 15.863 -6.865 2.876 1.00 95.44 98 ASN A C 1
ATOM 769 O O . ASN A 1 98 ? 16.958 -7.215 3.317 1.00 95.44 98 ASN A O 1
ATOM 773 N N . GLY A 1 99 ? 15.490 -5.581 2.874 1.00 93.81 99 GLY A N 1
ATOM 774 C CA . GLY A 1 99 ? 16.329 -4.494 3.382 1.00 93.81 99 GLY A CA 1
ATOM 775 C C . GLY A 1 99 ? 17.589 -4.225 2.551 1.00 93.81 99 GLY A C 1
ATOM 776 O O . GLY A 1 99 ? 18.524 -3.594 3.041 1.00 93.81 99 GLY A O 1
ATOM 777 N N . THR A 1 100 ? 17.642 -4.705 1.306 1.00 95.44 100 THR A N 1
ATOM 778 C CA . THR A 1 100 ? 18.782 -4.517 0.392 1.00 95.44 100 THR A CA 1
ATOM 779 C C . THR A 1 100 ? 18.591 -3.342 -0.564 1.00 95.44 100 THR A C 1
ATOM 781 O O . THR A 1 100 ? 19.526 -2.979 -1.275 1.00 95.44 100 THR A O 1
ATOM 784 N N . TRP A 1 101 ? 17.395 -2.749 -0.602 1.00 94.69 101 TRP A N 1
ATOM 785 C CA . TRP A 1 101 ? 17.103 -1.562 -1.403 1.00 94.69 101 TRP A CA 1
ATOM 786 C C . TRP A 1 101 ? 17.375 -0.267 -0.617 1.00 94.69 101 TRP A C 1
ATOM 788 O O . TRP A 1 101 ? 17.047 -0.202 0.573 1.00 94.69 101 TRP A O 1
ATOM 798 N N . PRO A 1 102 ? 17.953 0.778 -1.242 1.00 94.31 102 PRO A N 1
ATOM 799 C CA . PRO A 1 102 ? 18.187 2.057 -0.577 1.00 94.31 102 PRO A CA 1
ATOM 800 C C . PRO A 1 102 ? 16.886 2.757 -0.155 1.00 94.31 102 PRO A C 1
ATOM 802 O O . PRO A 1 102 ? 15.778 2.381 -0.542 1.00 94.31 102 PRO A O 1
ATOM 805 N N . SER A 1 103 ? 17.022 3.810 0.655 1.00 93.56 103 SER A N 1
ATOM 806 C CA . SER A 1 103 ? 15.889 4.677 0.990 1.00 93.56 103 SER A CA 1
ATOM 807 C C . SER A 1 103 ? 15.317 5.298 -0.281 1.00 93.56 103 SER A C 1
ATOM 809 O O . SER A 1 103 ? 16.055 5.904 -1.056 1.00 93.56 103 SER A O 1
ATOM 811 N N . VAL A 1 104 ? 14.005 5.185 -0.454 1.00 93.00 104 VAL A N 1
ATOM 812 C CA . VAL A 1 104 ? 13.292 5.713 -1.616 1.00 93.00 104 VAL A CA 1
ATOM 813 C C . VAL A 1 104 ? 12.797 7.127 -1.320 1.00 93.00 104 VAL A C 1
ATOM 815 O O . VAL A 1 104 ? 12.298 7.409 -0.228 1.00 93.00 104 VAL A O 1
ATOM 818 N N . SER A 1 105 ? 12.947 8.033 -2.283 1.00 94.06 105 SER A N 1
ATOM 819 C CA . SER A 1 105 ? 12.397 9.385 -2.197 1.00 94.06 105 SER A CA 1
ATOM 820 C C . SER A 1 105 ? 10.928 9.391 -2.614 1.00 94.06 105 SER A C 1
ATOM 822 O O . SER A 1 105 ? 10.569 8.843 -3.653 1.00 94.06 105 SER A O 1
ATOM 824 N N . MET A 1 106 ? 10.086 10.073 -1.832 1.00 94.25 106 MET A N 1
ATOM 825 C CA . MET A 1 106 ? 8.637 10.160 -2.058 1.00 94.25 106 MET A CA 1
ATOM 826 C C . MET A 1 106 ? 8.258 10.640 -3.463 1.00 94.25 106 MET A C 1
ATOM 828 O O . MET A 1 106 ? 7.243 10.200 -3.982 1.00 94.25 106 MET A O 1
ATOM 832 N N . HIS A 1 107 ? 9.021 11.557 -4.059 1.00 91.88 107 HIS A N 1
ATOM 833 C CA . HIS A 1 107 ? 8.662 12.157 -5.350 1.00 91.88 107 HIS A CA 1
ATOM 834 C C . HIS A 1 107 ? 9.390 11.530 -6.541 1.00 91.88 107 HIS A C 1
ATOM 836 O O . HIS A 1 107 ? 8.972 11.748 -7.673 1.00 91.88 107 HIS A O 1
ATOM 842 N N . GLU A 1 108 ? 10.466 10.778 -6.298 1.00 92.38 108 GLU A N 1
ATOM 843 C CA . GLU A 1 108 ? 11.195 10.072 -7.361 1.00 92.38 108 GLU A CA 1
ATOM 844 C C . GLU A 1 108 ? 10.550 8.717 -7.651 1.00 92.38 108 GLU A C 1
ATOM 846 O O . GLU A 1 108 ? 10.385 8.353 -8.809 1.00 92.38 108 GLU A O 1
ATOM 851 N N . ASP A 1 109 ? 10.142 8.001 -6.600 1.00 95.12 109 ASP A N 1
ATOM 852 C CA . ASP A 1 109 ? 9.401 6.745 -6.699 1.00 95.12 109 ASP A CA 1
ATOM 853 C C . ASP A 1 109 ? 8.335 6.700 -5.585 1.00 95.12 109 ASP A C 1
ATOM 855 O O . ASP A 1 109 ? 8.569 6.175 -4.487 1.00 95.12 109 ASP A O 1
ATOM 859 N N . PRO A 1 110 ? 7.153 7.297 -5.841 1.00 96.38 110 PRO A N 1
ATOM 860 C CA . PRO A 1 110 ? 6.070 7.375 -4.867 1.00 96.38 110 PRO A CA 1
ATOM 861 C C . PRO A 1 110 ? 5.618 6.014 -4.343 1.00 96.38 110 PRO A C 1
ATOM 863 O O . PRO A 1 110 ? 5.395 5.863 -3.140 1.00 96.38 110 PRO A O 1
ATOM 866 N N . LEU A 1 111 ? 5.498 5.014 -5.219 1.00 97.00 111 LEU A N 1
ATOM 867 C CA . LEU A 1 111 ? 5.014 3.690 -4.839 1.00 97.00 111 LEU A CA 1
ATOM 868 C C . LEU A 1 111 ? 6.076 2.918 -4.059 1.00 97.00 111 LEU A C 1
ATOM 870 O O . LEU A 1 111 ? 5.750 2.329 -3.028 1.00 97.00 111 LEU A O 1
ATOM 874 N N . GLY A 1 112 ? 7.346 2.987 -4.461 1.00 97.12 112 GLY A N 1
ATOM 875 C CA . GLY A 1 112 ? 8.452 2.433 -3.683 1.00 97.12 112 GLY A CA 1
ATOM 876 C C . GLY A 1 112 ? 8.552 3.067 -2.293 1.00 97.12 112 GLY A C 1
ATOM 877 O O . GLY A 1 112 ? 8.729 2.357 -1.301 1.00 97.12 112 GLY A O 1
ATOM 878 N N . PHE A 1 113 ? 8.354 4.385 -2.183 1.00 97.81 113 PHE A N 1
ATOM 879 C CA . PHE A 1 113 ? 8.315 5.086 -0.896 1.00 97.81 113 PHE A CA 1
ATOM 880 C C . PHE A 1 113 ? 7.153 4.619 -0.010 1.00 97.81 113 PHE A C 1
ATOM 882 O O . PHE A 1 113 ? 7.356 4.328 1.175 1.00 97.81 113 PHE A O 1
ATOM 889 N N . LEU A 1 114 ? 5.936 4.545 -0.561 1.00 97.56 114 LEU A N 1
ATOM 890 C CA . LEU A 1 114 ? 4.755 4.077 0.169 1.00 97.56 114 LEU A CA 1
ATOM 891 C C . LEU A 1 114 ? 4.963 2.643 0.674 1.00 97.56 114 LEU A C 1
ATOM 893 O O . LEU A 1 114 ? 4.731 2.377 1.858 1.00 97.56 114 LEU A O 1
ATOM 897 N N . PHE A 1 115 ? 5.488 1.759 -0.180 1.00 98.12 115 PHE A N 1
ATOM 898 C CA . PHE A 1 115 ? 5.791 0.379 0.186 1.00 98.12 115 PHE A CA 1
ATOM 899 C C . PHE A 1 115 ? 6.845 0.283 1.289 1.00 98.12 115 PHE A C 1
ATOM 901 O O . PHE A 1 115 ? 6.620 -0.350 2.320 1.00 98.12 115 PHE A O 1
ATOM 908 N N . GLN A 1 116 ? 7.987 0.956 1.119 1.00 96.94 116 GLN A N 1
ATOM 909 C CA . GLN A 1 116 ? 9.079 0.929 2.092 1.00 96.94 116 GLN A CA 1
ATOM 910 C C . GLN A 1 116 ? 8.621 1.449 3.461 1.00 96.94 116 GLN A C 1
ATOM 912 O O . GLN A 1 116 ? 9.002 0.908 4.503 1.00 96.94 116 GLN A O 1
ATOM 917 N N . ARG A 1 117 ? 7.747 2.462 3.479 1.00 96.38 117 ARG A N 1
ATOM 918 C CA . ARG A 1 117 ? 7.141 2.982 4.707 1.00 96.38 117 ARG A CA 1
ATOM 919 C C . ARG A 1 117 ? 6.233 1.954 5.378 1.00 96.38 117 ARG A C 1
ATOM 921 O O . ARG A 1 117 ? 6.359 1.762 6.590 1.00 96.38 117 ARG A O 1
ATOM 928 N N . VAL A 1 118 ? 5.305 1.334 4.644 1.00 96.81 118 VAL A N 1
ATOM 929 C CA . VAL A 1 118 ? 4.354 0.380 5.239 1.00 96.81 118 VAL A CA 1
ATOM 930 C C . VAL A 1 118 ? 5.052 -0.909 5.671 1.00 96.81 118 VAL A C 1
ATOM 932 O O . VAL A 1 118 ? 4.835 -1.357 6.797 1.00 96.81 118 VAL A O 1
ATOM 935 N N . TRP A 1 119 ? 5.977 -1.430 4.859 1.00 96.88 119 TRP A N 1
ATOM 936 C CA . TRP A 1 119 ? 6.790 -2.600 5.194 1.00 96.88 119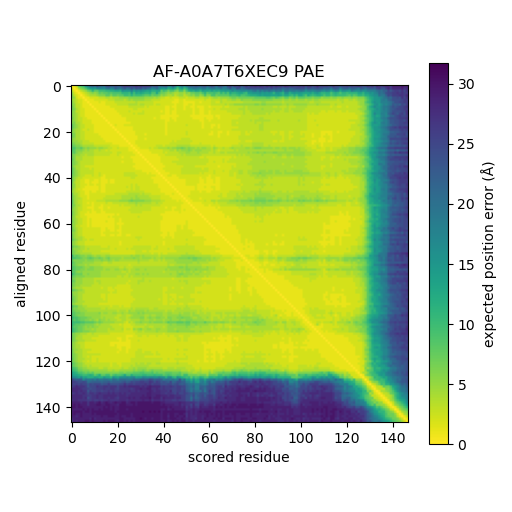 TRP A CA 1
ATOM 937 C C . TRP A 1 119 ? 7.625 -2.358 6.453 1.00 96.88 119 TRP A C 1
ATOM 939 O O . TRP A 1 119 ? 7.542 -3.125 7.411 1.00 96.88 119 TRP A O 1
ATOM 949 N N . GLY A 1 120 ? 8.321 -1.220 6.536 1.00 95.75 120 GLY A N 1
ATOM 950 C CA . GLY A 1 120 ? 9.112 -0.874 7.717 1.00 95.75 120 GLY A CA 1
ATOM 951 C C . GLY A 1 120 ? 8.278 -0.694 8.995 1.00 95.75 120 GLY A C 1
ATOM 952 O O . GLY A 1 120 ? 8.789 -0.891 10.100 1.00 95.75 120 GLY A O 1
ATOM 953 N N . ARG A 1 121 ? 6.991 -0.328 8.893 1.00 95.44 121 ARG A N 1
ATOM 954 C CA . ARG A 1 121 ? 6.068 -0.334 10.045 1.00 95.44 121 ARG A CA 1
ATOM 955 C C . ARG A 1 121 ? 5.641 -1.755 10.407 1.00 95.44 121 ARG A C 1
ATOM 957 O O . ARG A 1 121 ? 5.661 -2.096 11.588 1.00 95.44 121 ARG A O 1
ATOM 964 N N . LEU A 1 122 ? 5.305 -2.572 9.412 1.00 93.75 122 LEU A N 1
ATOM 965 C CA . LEU A 1 122 ? 4.907 -3.966 9.597 1.00 93.75 122 LEU A CA 1
ATOM 966 C C . LEU A 1 122 ? 6.014 -4.787 10.277 1.00 93.75 122 LEU A C 1
ATOM 968 O O . LEU A 1 122 ? 5.752 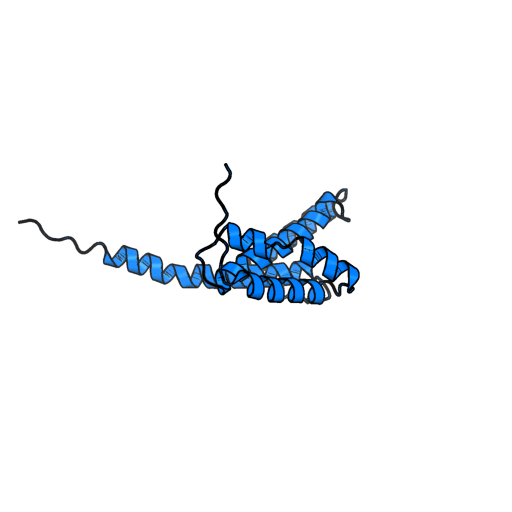-5.469 11.269 1.00 93.75 122 LEU A O 1
ATOM 972 N N . GLU A 1 123 ? 7.261 -4.660 9.820 1.00 93.19 123 GLU A N 1
ATOM 973 C CA . GLU A 1 123 ? 8.422 -5.326 10.422 1.00 93.19 123 GLU A CA 1
ATOM 974 C C . GLU A 1 123 ? 8.623 -4.936 11.887 1.00 93.19 123 GLU A C 1
ATOM 976 O O . GLU A 1 123 ? 8.868 -5.794 12.736 1.00 93.19 123 GLU A O 1
ATOM 981 N N . LYS A 1 124 ? 8.493 -3.643 12.215 1.00 91.50 124 LYS A N 1
ATOM 982 C CA . LYS A 1 124 ? 8.627 -3.155 13.596 1.00 91.50 124 LYS A CA 1
ATOM 983 C C . LYS A 1 124 ? 7.581 -3.770 14.516 1.00 91.50 124 LYS A C 1
ATOM 985 O O . LYS A 1 124 ? 7.930 -4.183 15.619 1.00 91.50 124 LYS A O 1
ATOM 990 N N . VAL A 1 125 ? 6.325 -3.846 14.074 1.00 88.62 125 VAL A N 1
ATOM 991 C CA . VAL A 1 125 ? 5.245 -4.453 14.864 1.00 88.62 125 VAL A CA 1
ATOM 992 C C . VAL A 1 125 ? 5.482 -5.954 15.027 1.00 88.62 125 VAL A C 1
ATOM 994 O O . VAL A 1 125 ? 5.445 -6.446 16.153 1.00 88.62 125 VAL A O 1
ATOM 997 N N . SER A 1 126 ? 5.821 -6.663 13.947 1.00 84.12 126 SER A N 1
ATOM 998 C CA . SER A 1 126 ? 6.123 -8.101 13.986 1.00 84.12 126 SER A CA 1
ATOM 999 C C . SER A 1 126 ? 7.259 -8.423 14.968 1.00 84.12 126 SER A C 1
ATOM 1001 O O . SER A 1 126 ? 7.112 -9.257 15.867 1.00 84.12 126 SER A O 1
ATOM 1003 N N . ASN A 1 127 ? 8.358 -7.668 14.889 1.00 79.81 127 ASN A N 1
ATOM 1004 C CA . ASN A 1 127 ? 9.511 -7.825 15.774 1.00 79.81 127 ASN A CA 1
ATOM 1005 C C . ASN A 1 127 ? 9.228 -7.398 17.224 1.00 79.81 127 ASN A C 1
ATOM 1007 O O . ASN A 1 127 ? 9.822 -7.954 18.144 1.00 79.81 127 ASN A O 1
ATOM 1011 N N . ALA A 1 128 ? 8.320 -6.447 17.461 1.00 73.44 128 ALA A N 1
ATOM 1012 C CA . ALA A 1 128 ? 7.900 -6.044 18.806 1.00 73.44 128 ALA A CA 1
ATOM 1013 C C . ALA A 1 128 ? 6.908 -7.030 19.450 1.00 73.44 128 ALA A C 1
ATOM 1015 O O . ALA A 1 128 ? 6.867 -7.156 20.676 1.00 73.44 128 ALA A O 1
ATOM 1016 N N . SER A 1 129 ? 6.121 -7.753 18.648 1.00 58.00 129 SER A N 1
ATOM 1017 C CA . SER A 1 129 ? 5.209 -8.805 19.117 1.00 58.00 129 SER A CA 1
ATOM 1018 C C . SER A 1 129 ? 5.924 -10.131 19.415 1.00 58.00 129 SER A C 1
ATOM 1020 O O . SER A 1 129 ? 5.485 -10.878 20.295 1.00 58.00 129 SER A O 1
ATOM 1022 N N . PHE A 1 130 ? 7.056 -10.409 18.758 1.00 48.16 130 PHE A N 1
ATOM 1023 C CA . PHE A 1 130 ? 7.829 -11.648 18.930 1.00 48.16 130 PHE A CA 1
ATOM 1024 C C . PHE A 1 130 ? 8.283 -11.929 20.389 1.00 48.16 130 PHE A C 1
ATOM 1026 O O . PHE A 1 130 ? 8.127 -13.058 20.863 1.00 48.16 130 PHE A O 1
ATOM 1033 N N . PRO A 1 131 ? 8.759 -10.941 21.181 1.00 53.47 131 PRO A N 1
ATOM 1034 C CA . PRO A 1 131 ? 9.134 -11.154 22.582 1.00 53.47 131 PRO A CA 1
ATOM 1035 C C . PRO A 1 131 ? 7.950 -11.451 23.518 1.00 53.47 131 PRO A C 1
ATOM 1037 O O . PRO A 1 131 ? 8.135 -12.106 24.547 1.00 53.47 131 PRO A O 1
ATOM 1040 N N . LEU A 1 132 ? 6.743 -10.963 23.208 1.00 49.25 132 LEU A N 1
ATOM 1041 C CA . LEU A 1 132 ? 5.565 -11.094 24.078 1.00 49.25 132 LEU A CA 1
ATOM 1042 C C . LEU A 1 132 ? 4.883 -12.459 23.928 1.00 49.25 132 LEU A C 1
ATOM 1044 O O . LEU A 1 132 ? 4.510 -13.063 24.935 1.00 49.25 132 LEU A O 1
ATOM 1048 N N . VAL A 1 133 ? 4.794 -12.986 22.703 1.00 47.25 133 VAL A N 1
ATOM 1049 C CA . VAL A 1 133 ? 4.223 -14.319 22.440 1.00 47.25 133 VAL A CA 1
ATOM 1050 C C . VAL A 1 133 ? 5.099 -15.417 23.052 1.00 47.25 133 VAL A C 1
ATOM 1052 O O . VAL A 1 133 ? 4.586 -16.299 23.742 1.00 47.25 133 VAL A O 1
ATOM 1055 N N . CYS A 1 134 ? 6.426 -15.319 22.924 1.00 45.50 134 CYS A N 1
ATOM 1056 C CA . CYS A 1 134 ? 7.348 -16.276 23.544 1.00 45.50 134 CYS A CA 1
ATOM 1057 C C . CYS A 1 134 ? 7.331 -16.212 25.083 1.00 45.50 134 CYS A C 1
ATOM 1059 O O . CYS A 1 134 ? 7.378 -17.255 25.732 1.00 45.50 134 CYS A O 1
ATOM 1061 N N . LYS A 1 135 ? 7.179 -15.024 25.694 1.00 41.47 135 LYS A N 1
ATOM 1062 C CA . LYS A 1 135 ? 6.997 -14.903 27.155 1.00 41.47 135 LYS A CA 1
ATOM 1063 C C . LYS A 1 135 ? 5.666 -15.492 27.632 1.00 41.47 135 LYS A C 1
ATOM 1065 O O . LYS A 1 135 ? 5.636 -16.148 28.669 1.00 41.47 135 LYS A O 1
ATOM 1070 N N . ALA A 1 136 ? 4.580 -15.296 26.884 1.00 47.41 136 ALA A N 1
ATOM 1071 C CA . ALA A 1 136 ? 3.265 -15.839 27.230 1.00 47.41 136 ALA A CA 1
ATOM 1072 C C . ALA A 1 136 ? 3.199 -17.372 27.101 1.00 47.41 136 ALA A C 1
A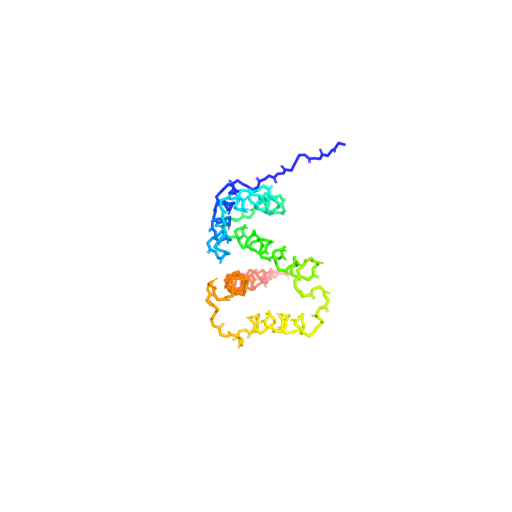TOM 1074 O O . ALA A 1 136 ? 2.510 -18.019 27.888 1.00 47.41 136 ALA A O 1
ATOM 1075 N N . LEU A 1 137 ? 3.933 -17.956 26.148 1.00 45.47 137 LEU A N 1
ATOM 1076 C CA . LEU A 1 137 ? 4.052 -19.409 25.993 1.00 45.47 137 LEU A CA 1
ATOM 1077 C C . LEU A 1 137 ? 5.017 -20.028 27.017 1.00 45.47 137 LEU A C 1
ATOM 1079 O O . LEU A 1 137 ? 4.723 -21.091 27.556 1.00 45.47 137 LEU A O 1
ATOM 1083 N N . ALA A 1 138 ? 6.109 -19.341 27.369 1.00 47.38 138 ALA A N 1
ATOM 1084 C CA . ALA A 1 138 ? 7.039 -19.802 28.404 1.00 47.38 138 ALA A CA 1
ATOM 1085 C C . ALA A 1 138 ? 6.419 -19.806 29.816 1.00 47.38 138 ALA A C 1
ATOM 1087 O O . ALA A 1 138 ? 6.774 -20.646 30.639 1.00 47.38 138 ALA A O 1
ATOM 1088 N N . ASN A 1 139 ? 5.467 -18.909 30.099 1.00 45.03 139 ASN A N 1
ATOM 1089 C CA . ASN A 1 139 ? 4.854 -18.780 31.427 1.00 45.03 139 ASN A CA 1
ATOM 1090 C C . ASN A 1 139 ? 3.649 -19.718 31.664 1.00 45.03 139 ASN A C 1
ATOM 1092 O O . ASN A 1 139 ? 3.110 -19.755 32.764 1.00 45.03 139 ASN A O 1
ATOM 1096 N N . LYS A 1 140 ? 3.211 -20.480 30.649 1.00 51.38 140 LYS A N 1
ATOM 1097 C CA . LYS A 1 140 ? 2.113 -21.462 30.765 1.00 51.38 140 LYS A CA 1
ATOM 1098 C C . LYS A 1 140 ? 2.580 -22.895 31.063 1.00 51.38 140 LYS A C 1
ATOM 1100 O O . LYS A 1 140 ? 1.740 -23.779 31.179 1.00 51.38 140 LYS A O 1
ATOM 1105 N N . ASN A 1 141 ? 3.889 -23.120 31.223 1.00 46.25 141 ASN A N 1
ATOM 1106 C CA . ASN A 1 141 ? 4.476 -24.445 31.471 1.00 46.25 141 ASN A CA 1
ATOM 1107 C C . ASN A 1 141 ? 4.909 -24.706 32.928 1.00 46.25 141 ASN A C 1
ATOM 1109 O O . ASN A 1 141 ? 5.660 -25.647 33.186 1.00 46.25 141 ASN A O 1
ATOM 1113 N N . THR A 1 142 ? 4.425 -23.943 33.911 1.00 47.09 142 THR A N 1
ATOM 1114 C CA . THR A 1 142 ? 4.556 -24.330 35.325 1.00 47.09 142 THR A CA 1
ATOM 1115 C C . THR A 1 142 ? 3.535 -25.418 35.662 1.00 47.09 142 THR A C 1
ATOM 1117 O O . THR A 1 142 ? 2.413 -25.167 36.093 1.00 47.09 142 THR A O 1
ATOM 1120 N N . LEU A 1 143 ? 3.954 -26.656 35.402 1.00 42.75 143 LEU A N 1
ATOM 1121 C CA . LEU A 1 143 ? 3.285 -27.898 35.773 1.00 42.75 143 LEU A CA 1
ATOM 1122 C C . LEU A 1 143 ? 2.923 -27.899 37.267 1.00 42.75 143 LEU A C 1
ATOM 1124 O O . LEU A 1 143 ? 3.793 -27.774 38.128 1.00 42.75 143 LEU A O 1
ATOM 1128 N N . VAL A 1 144 ? 1.637 -2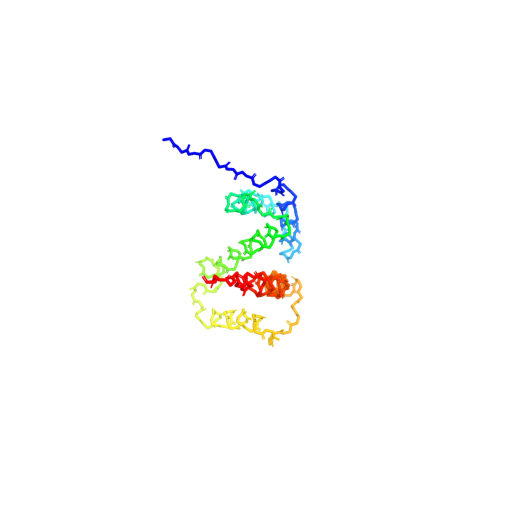8.089 37.563 1.00 42.81 144 VAL A N 1
ATOM 1129 C CA . VAL A 1 144 ? 1.165 -28.515 38.886 1.00 42.81 144 VAL A CA 1
ATOM 1130 C C . VAL A 1 144 ? 1.609 -29.973 39.075 1.00 42.81 144 VAL A C 1
ATOM 1132 O O . VAL A 1 144 ? 1.243 -30.809 38.245 1.00 42.81 144 VAL A O 1
ATOM 1135 N N . PRO A 1 145 ? 2.394 -30.315 40.111 1.00 40.12 145 PRO A N 1
ATOM 1136 C CA . PRO A 1 145 ? 2.753 -31.700 40.369 1.00 40.12 145 PRO A CA 1
ATOM 1137 C C . PRO A 1 145 ? 1.542 -32.411 40.981 1.00 40.12 145 PRO A C 1
ATOM 1139 O O . PRO A 1 145 ? 1.050 -32.011 42.036 1.00 40.12 145 PRO A O 1
ATOM 1142 N N . ILE A 1 146 ? 1.043 -33.448 40.310 1.00 43.12 146 ILE A N 1
ATOM 1143 C CA . ILE A 1 146 ? 0.063 -34.364 40.897 1.00 43.12 146 ILE A CA 1
ATOM 1144 C C . ILE A 1 146 ? 0.855 -35.431 41.658 1.00 43.12 146 ILE A C 1
ATOM 1146 O O . ILE A 1 146 ? 1.724 -36.086 41.082 1.00 43.12 146 ILE A O 1
ATOM 1150 N N . SER A 1 147 ? 0.575 -35.508 42.959 1.00 56.50 147 SER A N 1
ATOM 1151 C CA . SER A 1 147 ? 1.030 -36.510 43.932 1.00 56.50 147 SER A CA 1
ATOM 1152 C C . SER A 1 147 ? 0.534 -37.914 43.621 1.00 56.50 147 SER A C 1
ATOM 1154 O O . SER A 1 147 ? -0.663 -38.004 43.259 1.00 56.50 147 SER A O 1
#

Radius of gyration: 19.58 Å; Cα contacts (8 Å, |Δi|>4): 113; chains: 1; bounding box: 49×54×66 Å

Mean predicted aligned error: 7.79 Å

Nearest PDB structures (foldseek):
  8h6q-assembly1_C  TM=9.632E-01  e=1.291E-08  Botrytis cinerea
  8h6q-assembly1_D  TM=9.674E-01  e=1.686E-08  Botrytis cinerea
  8h6q-assembly1_B  TM=9.639E-01  e=1.978E-08  Botrytis cinerea
  8h6u-assembly1_C  TM=9.637E-01  e=8.338E-08  Botrytis cinerea
  8h72-assembly1_A  TM=7.986E-01  e=1.145E-02  Dendrothele bispora CBS 962.96

InterPro domains:
  IPR008949 Isoprenoid synthase domain superfamily [G3DSA:1.10.600.10] (1-138)
  IPR008949 Isoprenoid synthase domain superfamily [SSF48576] (29-125)

Solvent-accessible surface area (backbone atoms only — not comparable to full-atom values)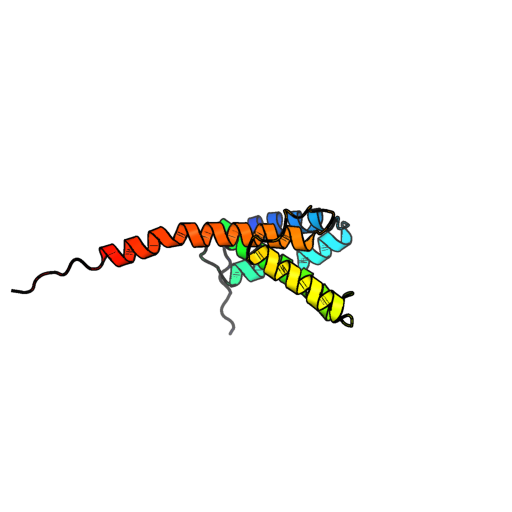: 8311 Å² total; per-residue (Å²): 132,85,77,82,78,58,64,20,92,50,30,70,62,38,34,56,54,43,51,56,49,53,34,60,32,67,66,49,52,74,67,55,44,54,56,57,60,68,71,37,48,27,56,55,36,14,51,76,44,40,82,60,56,61,69,62,44,35,45,50,20,45,44,50,53,45,48,55,65,54,48,43,33,46,74,80,37,83,32,49,90,27,70,66,60,41,51,53,55,51,50,49,54,54,29,45,75,68,68,73,46,78,91,58,47,45,81,83,36,34,66,59,24,52,46,51,53,39,50,59,50,50,53,51,52,54,63,64,46,53,65,53,55,53,51,58,58,63,70,70,67,79,76,80,85,83,129

Sequence (147 aa):
MAVEPIINPNYLRVKSKGDSLVVKALQADDQYAA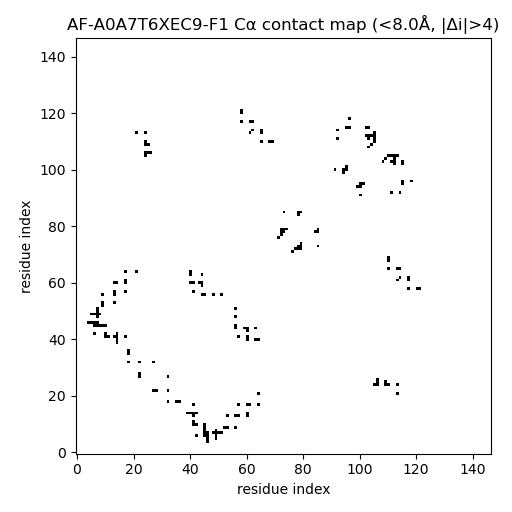KFSEIDFACLSAMWAPSCDEDALQILADWLNWLFLFDDQFDDGHLKDDPIGAEEEISKVVAIMNGTWPSVSMHEDPLGFLFQRVWGRLEKVSNASFPLVCKALANKNTLVPIS

Secondary structure (DSSP, 8-state):
-PPPPP--TTHHHHHHHHHHHHHHHHT--HHHHHHHHHH-HHHHHHHH-TTS-HHHHHHHHHHHHHHHHHHHHHHTSTTTT-HHHHHHHHHHHHHHHTT-SPPPPTTTSHHHHHHHHHHHHHHHHHHHHHHHHHHHHHTT--PPPP-